Protein AF-A0A2M6YTX1-F1 (afdb_monomer)

Sequence (87 aa):
MFESPVKTRDLILFSFFSLMVAFFIFLFSFFDERTKIVFCNVGQGDGAYIRIKNKIDVIIDAGPDKSILSCLGKYMPFWDREIELAF

Solvent-accessible surface area (backbone atoms only — not comparable to full-atom values): 5182 Å² total; per-residue (Å²): 135,85,78,72,96,68,54,73,67,57,53,50,53,50,51,54,51,53,50,52,52,52,49,50,55,49,51,59,64,71,70,54,64,59,68,45,78,43,79,27,70,24,84,91,51,74,16,33,46,34,36,40,47,87,72,50,30,35,40,41,45,51,49,96,61,71,48,37,53,63,45,45,73,70,71,49,60,90,86,66,88,75,69,80,42,77,86

Structure (mmCIF, N/CA/C/O backbone):
data_AF-A0A2M6YTX1-F1
#
_entry.id   AF-A0A2M6YTX1-F1
#
loop_
_atom_site.group_PDB
_atom_site.id
_atom_site.type_symbol
_atom_site.label_atom_id
_atom_s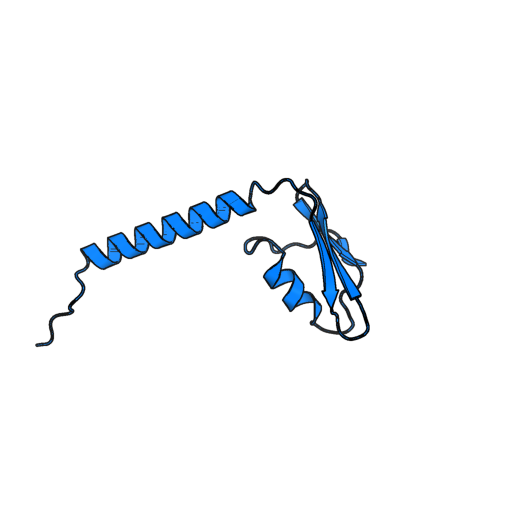ite.label_alt_id
_atom_site.label_comp_id
_atom_site.label_asym_id
_atom_site.label_entity_id
_atom_site.label_seq_id
_atom_site.pdbx_PDB_ins_code
_atom_site.Cartn_x
_atom_site.Cartn_y
_atom_site.Cartn_z
_atom_site.occupancy
_atom_site.B_iso_or_equiv
_atom_site.auth_seq_id
_atom_site.auth_comp_id
_atom_site.auth_asym_id
_atom_site.auth_atom_id
_atom_site.pdbx_PDB_model_num
ATOM 1 N N . MET A 1 1 ? 13.113 -16.788 -42.137 1.00 54.22 1 MET A N 1
ATOM 2 C CA . MET A 1 1 ? 13.822 -16.161 -41.003 1.00 54.22 1 MET A CA 1
ATOM 3 C C . MET A 1 1 ? 12.949 -15.000 -40.558 1.00 54.22 1 MET A C 1
ATOM 5 O O . MET A 1 1 ? 12.723 -14.114 -41.367 1.00 54.22 1 MET A O 1
ATOM 9 N N . PHE A 1 2 ? 12.307 -15.088 -39.393 1.00 70.31 2 PHE A N 1
ATOM 10 C CA . PHE A 1 2 ? 11.382 -14.050 -38.927 1.00 70.31 2 PHE A CA 1
ATOM 11 C C . PHE A 1 2 ? 12.203 -13.016 -38.155 1.00 70.31 2 PHE A C 1
ATOM 13 O O . PHE A 1 2 ? 12.726 -13.333 -37.088 1.00 70.31 2 PHE A O 1
ATOM 20 N N . GLU A 1 3 ? 12.397 -11.825 -38.718 1.00 78.19 3 GLU A N 1
ATOM 21 C CA . GLU A 1 3 ? 13.010 -10.730 -37.968 1.00 78.19 3 GLU A CA 1
ATOM 22 C C . GLU A 1 3 ? 11.988 -10.174 -36.975 1.00 78.19 3 GLU A C 1
ATOM 24 O O . GLU A 1 3 ? 10.830 -9.931 -37.319 1.00 78.19 3 GLU A O 1
ATOM 29 N N . SER A 1 4 ? 12.408 -10.007 -35.720 1.00 81.94 4 SER A N 1
ATOM 30 C CA . SER A 1 4 ? 11.585 -9.350 -34.706 1.00 81.94 4 SER A CA 1
ATOM 31 C C . SER A 1 4 ? 11.254 -7.924 -35.166 1.00 81.94 4 SER A C 1
ATOM 33 O O . SER A 1 4 ? 12.176 -7.181 -35.513 1.00 81.94 4 SER A O 1
ATOM 35 N N . PRO A 1 5 ? 9.982 -7.491 -35.109 1.00 86.00 5 PRO A N 1
ATOM 36 C CA . PRO A 1 5 ? 9.609 -6.114 -35.429 1.00 86.00 5 PRO A CA 1
ATOM 37 C C . PRO A 1 5 ? 10.156 -5.096 -34.411 1.00 86.00 5 PRO A C 1
ATOM 39 O O . PRO A 1 5 ? 10.156 -3.899 -34.685 1.00 86.00 5 PRO A O 1
ATOM 42 N N . VAL A 1 6 ? 10.628 -5.557 -33.244 1.00 89.31 6 VAL A N 1
ATOM 43 C CA . VAL A 1 6 ? 11.168 -4.723 -32.162 1.00 89.31 6 VAL A CA 1
ATOM 44 C C . VAL A 1 6 ? 12.685 -4.875 -32.091 1.00 89.31 6 VAL A C 1
ATOM 46 O O . VAL A 1 6 ? 13.196 -5.996 -31.992 1.00 89.31 6 VAL A O 1
ATOM 49 N N . LYS A 1 7 ? 13.407 -3.747 -32.097 1.00 93.44 7 LYS A N 1
ATOM 50 C CA . LYS A 1 7 ? 14.868 -3.719 -31.936 1.00 93.44 7 LYS A CA 1
ATOM 51 C C . LYS A 1 7 ? 15.243 -3.658 -30.455 1.00 93.44 7 LYS A C 1
ATOM 53 O O . LYS A 1 7 ? 14.517 -3.096 -29.640 1.00 93.44 7 LYS A O 1
ATOM 58 N N . THR A 1 8 ? 16.439 -4.132 -30.106 1.00 92.12 8 THR A N 1
ATOM 59 C CA . THR A 1 8 ? 16.963 -4.084 -28.725 1.00 92.12 8 THR A CA 1
ATOM 60 C C . THR A 1 8 ? 16.945 -2.674 -28.130 1.00 92.12 8 THR A C 1
ATOM 62 O O . THR A 1 8 ? 16.637 -2.503 -26.956 1.00 92.12 8 THR A O 1
ATOM 65 N N . ARG A 1 9 ? 17.213 -1.645 -28.947 1.00 93.25 9 ARG A N 1
ATOM 66 C CA . ARG A 1 9 ? 17.117 -0.239 -28.529 1.00 93.25 9 ARG A CA 1
ATOM 67 C C . ARG A 1 9 ? 15.719 0.116 -28.021 1.00 93.25 9 A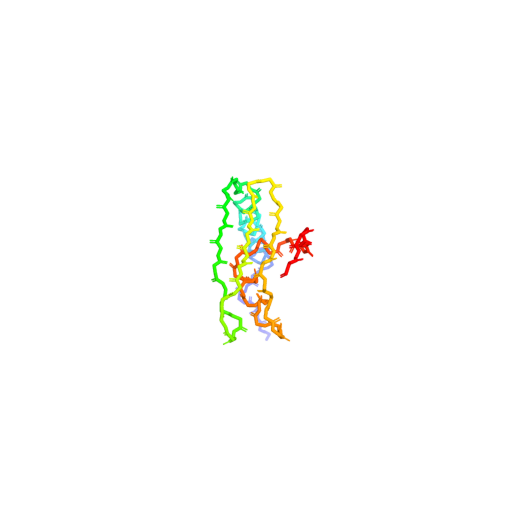RG A C 1
ATOM 69 O O . ARG A 1 9 ? 15.602 0.798 -27.011 1.00 93.25 9 ARG A O 1
ATOM 76 N N . ASP A 1 10 ? 14.679 -0.350 -28.704 1.00 94.75 10 ASP A N 1
ATOM 77 C CA . ASP A 1 10 ? 13.296 -0.023 -28.361 1.00 94.75 10 ASP A CA 1
ATOM 78 C C . ASP A 1 10 ? 12.893 -0.722 -27.050 1.00 94.75 10 ASP A C 1
ATOM 80 O O . ASP A 1 10 ? 12.242 -0.112 -26.204 1.00 94.75 10 ASP A O 1
ATOM 84 N N . LEU A 1 11 ? 13.386 -1.947 -26.813 1.00 95.50 11 LEU A N 1
ATOM 85 C CA . LEU A 1 11 ? 13.236 -2.641 -25.526 1.00 95.50 11 LEU A CA 1
ATOM 86 C C . LEU A 1 11 ? 13.934 -1.902 -24.376 1.00 95.50 11 LEU A C 1
ATOM 88 O O . LEU A 1 11 ? 13.369 -1.782 -23.291 1.00 95.50 11 LEU A O 1
ATOM 92 N N . ILE A 1 12 ? 15.146 -1.385 -24.606 1.00 96.88 12 ILE A N 1
ATOM 93 C CA . ILE A 1 12 ? 15.889 -0.612 -23.599 1.00 96.88 12 ILE A CA 1
ATOM 94 C C . ILE A 1 12 ? 15.134 0.674 -23.251 1.00 96.88 12 ILE A C 1
ATOM 96 O O . ILE A 1 12 ? 14.958 0.978 -22.072 1.00 96.88 12 ILE A O 1
ATOM 100 N N . LEU A 1 13 ? 14.654 1.406 -24.260 1.00 97.25 13 LEU A N 1
ATOM 101 C CA . LEU A 1 13 ? 13.884 2.633 -24.053 1.00 97.25 13 LEU A CA 1
ATOM 102 C C . LEU A 1 13 ? 12.583 2.361 -23.293 1.00 97.25 13 LEU A C 1
ATOM 104 O O . LEU A 1 13 ? 12.263 3.089 -22.355 1.00 97.25 13 LEU A O 1
ATOM 108 N N . PHE A 1 14 ? 11.866 1.293 -23.648 1.00 97.06 14 PHE A N 1
ATOM 109 C CA . PHE A 1 14 ? 10.649 0.891 -22.947 1.00 97.06 14 PHE A CA 1
ATOM 110 C C . PHE A 1 14 ? 10.925 0.517 -21.485 1.00 97.06 14 PHE A C 1
ATOM 112 O O . PHE A 1 14 ? 10.214 0.967 -20.588 1.00 97.06 14 PHE A O 1
ATOM 119 N N . SER A 1 15 ? 11.986 -0.252 -21.231 1.00 97.50 15 SER A N 1
ATOM 120 C CA . SER A 1 15 ? 12.399 -0.626 -19.875 1.00 97.50 15 SER A CA 1
ATOM 121 C C . SER A 1 15 ? 12.759 0.600 -19.032 1.00 97.50 15 SER A C 1
ATOM 123 O O . SER A 1 15 ? 12.257 0.759 -17.918 1.00 97.50 15 SER A O 1
ATOM 125 N N . PHE A 1 16 ? 13.552 1.524 -19.585 1.00 98.19 16 PHE A N 1
ATOM 126 C CA . PHE A 1 16 ? 13.904 2.771 -18.909 1.00 98.19 16 PHE A CA 1
ATOM 127 C C . PHE A 1 16 ? 12.666 3.617 -18.592 1.00 98.19 16 PHE A C 1
ATOM 129 O O . PHE A 1 16 ? 12.508 4.087 -17.466 1.00 98.19 16 PHE A O 1
ATOM 136 N N . PHE A 1 17 ? 11.754 3.767 -19.555 1.00 98.19 17 PHE A N 1
ATOM 137 C CA . PHE A 1 17 ? 10.504 4.491 -19.344 1.00 98.19 17 PHE A CA 1
ATOM 138 C C . PHE A 1 17 ? 9.643 3.836 -18.254 1.00 98.19 17 PHE A C 1
ATOM 140 O O . PHE A 1 17 ? 9.159 4.526 -17.359 1.00 98.19 17 PHE A O 1
ATOM 147 N N . SER A 1 18 ? 9.511 2.506 -18.269 1.00 98.12 18 SER A N 1
ATOM 148 C CA . SER A 1 18 ? 8.787 1.756 -17.237 1.00 98.12 18 SER A CA 1
ATOM 149 C C . SER A 1 18 ? 9.391 1.962 -15.845 1.00 98.12 18 SER A C 1
ATOM 151 O O . SER A 1 18 ? 8.651 2.157 -14.880 1.00 98.12 18 SER A O 1
ATOM 153 N N . LEU A 1 19 ? 10.722 1.945 -15.727 1.00 98.25 19 LEU A N 1
ATOM 154 C CA . LEU A 1 19 ? 11.419 2.218 -14.468 1.00 98.25 19 LEU A CA 1
ATOM 155 C C . LEU A 1 19 ? 11.190 3.655 -13.997 1.00 98.25 19 LEU A C 1
ATOM 157 O O . LEU A 1 19 ? 10.954 3.877 -12.813 1.00 98.25 19 LEU A O 1
ATOM 161 N N . MET A 1 20 ? 11.203 4.621 -14.916 1.00 98.38 20 MET A N 1
ATOM 162 C CA . MET A 1 20 ? 10.941 6.022 -14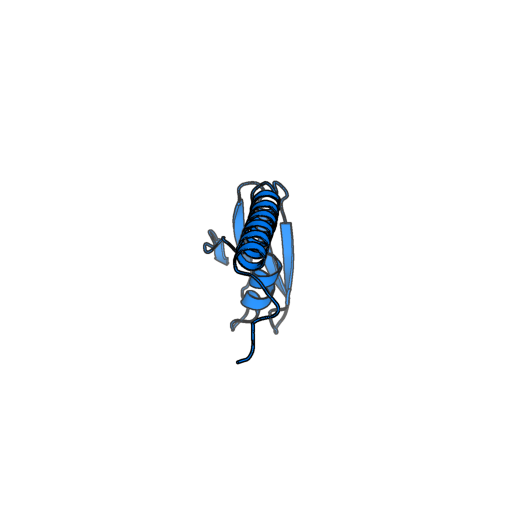.597 1.00 98.38 20 MET A CA 1
ATOM 163 C C . MET A 1 20 ? 9.512 6.216 -14.069 1.00 98.38 20 MET A C 1
ATOM 165 O O . MET A 1 20 ? 9.319 6.880 -13.054 1.00 98.38 20 MET A O 1
ATOM 169 N N . VAL A 1 21 ? 8.514 5.590 -14.702 1.00 98.00 21 VAL A N 1
ATOM 170 C CA . VAL A 1 21 ? 7.120 5.616 -14.228 1.00 98.00 21 VAL A CA 1
ATOM 171 C C . VAL A 1 21 ? 7.004 4.987 -12.839 1.00 98.00 21 VAL A C 1
ATOM 173 O O . VAL A 1 21 ? 6.434 5.605 -11.941 1.00 98.00 21 VAL A O 1
ATOM 176 N N . ALA A 1 22 ? 7.583 3.801 -12.630 1.00 96.69 22 ALA A N 1
ATOM 177 C CA . ALA A 1 22 ? 7.575 3.138 -11.326 1.00 96.69 22 ALA A CA 1
ATOM 178 C C . ALA A 1 22 ? 8.246 3.996 -10.239 1.00 96.69 22 ALA A C 1
ATOM 180 O O . ALA A 1 22 ? 7.731 4.100 -9.126 1.00 96.69 22 ALA A O 1
ATOM 181 N N . PHE A 1 23 ? 9.350 4.666 -10.579 1.00 97.38 23 PHE A N 1
ATOM 182 C CA . PHE A 1 23 ? 10.044 5.588 -9.687 1.00 97.38 23 PHE A CA 1
ATOM 183 C C . PHE A 1 23 ? 9.170 6.785 -9.298 1.00 97.38 23 PHE A C 1
ATOM 185 O O . PHE A 1 23 ? 9.079 7.112 -8.118 1.00 97.38 23 PHE A O 1
ATOM 192 N N . PHE A 1 24 ? 8.464 7.404 -10.249 1.00 97.06 24 PHE A N 1
ATOM 193 C CA . PHE A 1 24 ? 7.541 8.494 -9.925 1.00 97.06 24 PHE A CA 1
ATOM 194 C C . PHE A 1 24 ? 6.375 8.024 -9.049 1.00 97.06 24 PHE A C 1
ATOM 196 O O . PHE A 1 24 ? 6.058 8.701 -8.075 1.00 97.06 24 PHE A O 1
ATOM 203 N N . ILE A 1 25 ? 5.778 6.858 -9.327 1.00 95.31 25 ILE A N 1
ATOM 204 C CA . ILE A 1 25 ? 4.723 6.280 -8.473 1.00 95.31 25 ILE A CA 1
ATOM 205 C C . ILE A 1 25 ? 5.245 6.070 -7.042 1.00 95.31 25 ILE A C 1
ATOM 207 O O . ILE A 1 25 ? 4.559 6.419 -6.079 1.00 95.31 25 ILE A O 1
ATOM 211 N N . PHE A 1 26 ? 6.470 5.555 -6.899 1.00 95.44 26 PHE A N 1
ATOM 212 C CA . PHE A 1 26 ? 7.131 5.415 -5.604 1.00 95.44 26 PHE A CA 1
ATOM 213 C C . PHE A 1 26 ? 7.312 6.765 -4.898 1.00 95.44 26 PHE A C 1
ATOM 215 O O . PHE A 1 26 ? 6.910 6.907 -3.747 1.00 95.44 26 PHE A O 1
ATOM 222 N N . LEU A 1 27 ? 7.844 7.787 -5.577 1.00 95.81 27 LEU A N 1
ATOM 223 C CA . LEU A 1 27 ? 8.014 9.114 -4.975 1.00 95.81 27 LEU A CA 1
ATOM 224 C C . LEU A 1 27 ? 6.678 9.704 -4.507 1.00 95.81 27 LEU A C 1
ATOM 226 O O . LEU A 1 27 ? 6.587 10.187 -3.379 1.00 95.81 27 LEU A O 1
ATOM 230 N N . PHE A 1 28 ? 5.635 9.626 -5.337 1.00 93.00 28 PHE A N 1
ATOM 231 C CA . PHE A 1 28 ? 4.322 10.175 -4.998 1.00 93.00 28 PHE A CA 1
ATOM 232 C C . PHE A 1 28 ? 3.724 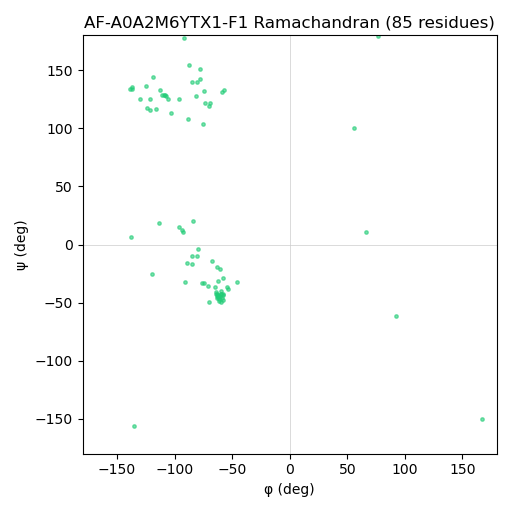9.547 -3.741 1.00 93.00 28 PHE A C 1
ATOM 234 O O . PHE A 1 28 ? 3.183 10.273 -2.913 1.00 93.00 28 PHE A O 1
ATOM 241 N N . SER A 1 29 ? 3.825 8.227 -3.569 1.00 90.94 29 SER A N 1
ATOM 242 C CA . SER A 1 29 ? 3.294 7.591 -2.361 1.00 90.94 29 SER A CA 1
ATOM 243 C C . SER A 1 29 ? 4.278 7.628 -1.176 1.00 90.94 29 SER A C 1
ATOM 245 O O . SER A 1 29 ? 3.831 7.449 -0.046 1.00 90.94 29 SER A O 1
ATOM 247 N N . PHE A 1 30 ? 5.580 7.888 -1.374 1.00 92.69 30 PHE A N 1
ATOM 248 C CA . PHE A 1 30 ? 6.553 8.039 -0.277 1.00 92.69 30 PHE A CA 1
ATOM 249 C C . PHE A 1 30 ? 6.432 9.392 0.427 1.00 92.69 30 PHE A C 1
ATOM 251 O O . PHE A 1 30 ? 6.653 9.472 1.637 1.00 92.69 30 PHE A O 1
ATOM 258 N N . PHE A 1 31 ? 6.078 10.432 -0.326 1.00 93.62 31 PHE A N 1
ATOM 259 C CA . PHE A 1 31 ? 5.875 11.793 0.171 1.00 93.62 31 PHE A CA 1
ATOM 260 C C . PHE A 1 31 ? 4.399 12.118 0.481 1.00 93.62 31 PHE A C 1
ATOM 262 O O . PHE A 1 31 ? 4.053 13.289 0.626 1.00 93.62 31 PHE A O 1
ATOM 269 N N . ASP A 1 32 ? 3.512 11.117 0.579 1.00 90.50 32 ASP A N 1
ATOM 270 C CA . ASP A 1 32 ? 2.142 11.346 1.061 1.00 90.50 32 ASP A CA 1
ATOM 271 C C . ASP A 1 32 ? 2.148 11.528 2.590 1.00 90.50 32 ASP A C 1
ATOM 273 O O . ASP A 1 32 ? 2.273 10.569 3.347 1.00 90.50 32 ASP A O 1
ATOM 277 N N . GLU A 1 33 ? 2.021 12.778 3.035 1.00 92.19 33 GLU A N 1
ATOM 278 C CA . GLU A 1 33 ? 2.042 13.190 4.450 1.00 92.19 33 GLU A CA 1
ATOM 279 C C . GLU A 1 33 ? 0.636 13.261 5.076 1.00 92.19 33 GLU A C 1
ATOM 281 O O . GLU A 1 33 ? 0.434 13.821 6.159 1.00 92.19 33 GLU A O 1
ATOM 286 N N . ARG A 1 34 ? -0.391 12.758 4.384 1.00 94.62 34 ARG A N 1
ATOM 287 C CA . ARG A 1 34 ? -1.766 12.798 4.890 1.00 94.62 34 ARG A CA 1
ATOM 288 C C . ARG A 1 34 ? -2.035 11.615 5.804 1.00 94.62 34 ARG A C 1
ATOM 290 O O . ARG A 1 34 ? -1.698 10.479 5.487 1.00 94.62 34 ARG A O 1
ATOM 297 N N . THR A 1 35 ? -2.764 11.872 6.888 1.00 97.00 35 THR A N 1
ATOM 298 C CA . THR A 1 35 ? -3.432 10.785 7.603 1.00 97.00 35 THR A CA 1
ATOM 299 C C . THR A 1 35 ? -4.560 10.245 6.725 1.00 97.00 35 THR A C 1
ATOM 301 O O . THR A 1 35 ? -5.465 10.989 6.344 1.00 97.00 35 THR A O 1
ATOM 304 N N . LYS A 1 36 ? -4.511 8.953 6.408 1.00 96.81 36 LYS A N 1
ATOM 305 C CA . LYS A 1 36 ? -5.529 8.234 5.644 1.00 96.81 36 LYS A CA 1
ATOM 306 C C . LYS A 1 36 ? -6.280 7.306 6.592 1.00 96.81 36 LYS A C 1
ATOM 308 O O . LYS A 1 36 ? -5.659 6.520 7.292 1.00 96.81 36 LYS A O 1
ATOM 313 N N . ILE A 1 37 ? -7.606 7.386 6.583 1.00 97.94 37 ILE A N 1
ATOM 314 C CA . ILE A 1 37 ? -8.491 6.468 7.305 1.00 97.94 37 ILE A CA 1
ATOM 315 C C . ILE A 1 37 ? -9.399 5.829 6.267 1.00 97.94 37 ILE A C 1
ATOM 317 O O . ILE A 1 37 ? -10.045 6.537 5.491 1.00 97.94 37 ILE A O 1
ATOM 321 N N . VAL A 1 38 ? -9.424 4.503 6.231 1.00 97.94 38 VAL A N 1
ATOM 322 C CA . VAL A 1 38 ? -10.257 3.734 5.312 1.00 97.94 38 VAL A CA 1
ATOM 323 C C . VAL A 1 38 ? -11.012 2.682 6.096 1.00 97.94 38 VAL A C 1
ATOM 325 O O . VAL A 1 38 ? -10.399 1.865 6.773 1.00 97.94 38 VAL A O 1
ATOM 328 N N . PHE A 1 39 ? -12.334 2.682 5.961 1.00 98.00 39 PHE A N 1
ATOM 329 C CA . PHE A 1 39 ? -13.172 1.595 6.448 1.00 98.00 39 PHE A CA 1
ATOM 330 C C . PHE A 1 39 ? -13.165 0.459 5.428 1.00 98.00 39 PHE A C 1
ATOM 332 O O . PHE A 1 39 ? -13.377 0.671 4.230 1.00 98.00 39 PHE A O 1
ATOM 339 N N . CYS A 1 40 ? -12.856 -0.735 5.909 1.00 97.44 40 CYS A N 1
ATOM 340 C CA . CYS A 1 40 ? -1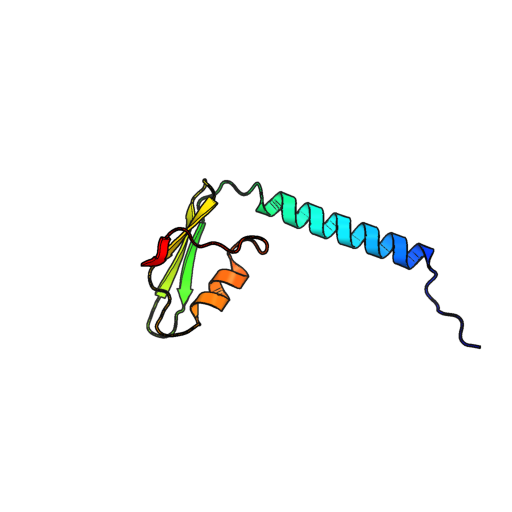2.650 -1.930 5.118 1.00 97.44 40 CYS A CA 1
ATOM 341 C C . CYS A 1 40 ? -13.798 -2.900 5.380 1.00 97.44 40 CYS A C 1
ATOM 343 O O . CYS A 1 40 ? -14.056 -3.240 6.527 1.00 97.44 40 CYS A O 1
ATOM 345 N N . ASN A 1 41 ? -14.442 -3.409 4.333 1.00 96.31 41 ASN A N 1
ATOM 346 C CA . ASN A 1 41 ? -15.388 -4.508 4.502 1.00 96.31 41 ASN A CA 1
ATOM 347 C C . ASN A 1 41 ? -14.616 -5.788 4.857 1.00 96.31 41 ASN A C 1
ATOM 349 O O . ASN A 1 41 ? -13.795 -6.252 4.061 1.00 96.31 41 ASN A O 1
ATOM 353 N N . VAL A 1 42 ? -14.900 -6.342 6.036 1.00 96.50 42 VAL A N 1
ATOM 354 C CA . VAL A 1 42 ? -14.269 -7.565 6.559 1.00 96.50 42 VAL A CA 1
ATOM 355 C C . VAL A 1 42 ? -15.256 -8.738 6.685 1.00 96.50 42 VAL A C 1
ATOM 357 O O . VAL A 1 42 ? -15.037 -9.701 7.416 1.00 96.50 42 VAL A O 1
ATOM 360 N N . GLY A 1 43 ? -16.391 -8.662 5.984 1.00 93.38 43 GLY A N 1
ATOM 361 C CA . GLY A 1 43 ? -17.417 -9.705 5.918 1.00 93.38 43 GLY A CA 1
ATOM 362 C C . GLY A 1 43 ? -18.517 -9.548 6.966 1.00 93.38 43 GLY A C 1
ATOM 363 O O . GLY A 1 43 ? -19.679 -9.364 6.612 1.00 93.38 43 GLY A O 1
ATOM 364 N N . GLN A 1 44 ? -18.164 -9.599 8.253 1.00 93.56 44 GLN A N 1
ATOM 365 C CA . GLN A 1 44 ? -19.122 -9.474 9.369 1.00 93.56 44 GLN A CA 1
ATOM 366 C C . GLN A 1 44 ? -19.516 -8.028 9.711 1.00 93.56 44 GLN A C 1
ATOM 368 O O . GLN A 1 44 ? -20.419 -7.803 10.514 1.00 93.56 44 GLN A O 1
ATOM 373 N N . GLY A 1 45 ? -18.815 -7.060 9.126 1.00 94.38 45 GLY A N 1
ATOM 374 C CA . GLY A 1 45 ? -18.918 -5.641 9.427 1.00 94.38 45 GLY A CA 1
ATOM 375 C C . GLY A 1 45 ? -17.755 -4.879 8.801 1.00 94.38 45 GLY A C 1
ATOM 376 O O . GLY A 1 45 ? -17.210 -5.302 7.774 1.00 94.38 45 GLY A O 1
ATOM 377 N N . ASP A 1 46 ? -17.372 -3.783 9.451 1.00 95.88 46 ASP A N 1
ATOM 378 C CA . ASP A 1 46 ? -16.291 -2.910 9.009 1.00 95.88 46 ASP A CA 1
ATOM 379 C C . ASP A 1 46 ? -15.075 -3.026 9.931 1.00 95.88 46 ASP A C 1
ATOM 381 O O . ASP A 1 46 ? -15.181 -2.854 11.144 1.00 95.88 46 ASP A O 1
ATOM 385 N N . GLY A 1 47 ? -13.916 -3.253 9.325 1.00 97.12 47 GLY A N 1
ATOM 386 C CA . GLY A 1 47 ? -12.617 -2.948 9.905 1.00 97.12 47 GLY A CA 1
ATOM 387 C C . GLY A 1 47 ? -12.157 -1.548 9.508 1.00 97.12 47 GLY A C 1
ATOM 388 O O . GLY A 1 47 ? -12.799 -0.859 8.709 1.00 97.12 47 GLY A O 1
ATOM 389 N N . ALA A 1 48 ? -11.001 -1.123 10.002 1.00 98.19 48 ALA A N 1
ATOM 390 C CA . ALA A 1 48 ? -10.365 0.113 9.574 1.00 98.19 48 ALA A CA 1
ATOM 391 C C . ALA A 1 48 ? -8.863 -0.063 9.363 1.00 98.19 48 ALA A C 1
ATOM 393 O O . ALA A 1 48 ? -8.165 -0.625 10.202 1.00 98.19 48 ALA A O 1
ATOM 394 N N . TYR A 1 49 ? -8.366 0.491 8.260 1.00 98.38 49 TYR A N 1
ATOM 395 C CA . TYR A 1 49 ? -6.948 0.738 8.033 1.00 98.38 49 TYR A CA 1
ATOM 396 C C . TYR A 1 49 ? -6.676 2.235 8.182 1.00 98.38 49 TYR A C 1
ATOM 398 O O . TYR A 1 49 ? -7.316 3.069 7.530 1.00 98.38 49 TYR A O 1
ATOM 406 N N . ILE A 1 50 ? -5.727 2.578 9.048 1.00 98.31 50 ILE A N 1
ATOM 407 C CA . ILE A 1 50 ? -5.339 3.953 9.344 1.00 98.31 50 ILE A CA 1
ATOM 408 C C . ILE A 1 50 ? -3.844 4.092 9.090 1.00 98.31 50 ILE A C 1
ATOM 410 O O . ILE A 1 50 ? -3.047 3.492 9.798 1.00 98.31 50 ILE A O 1
ATOM 414 N N . ARG A 1 51 ? -3.461 4.941 8.137 1.00 97.81 51 ARG A N 1
ATOM 415 C CA . ARG A 1 51 ? -2.076 5.395 7.983 1.00 97.81 51 ARG A CA 1
ATOM 416 C C . ARG A 1 51 ? -1.959 6.797 8.535 1.00 97.81 51 ARG A C 1
ATOM 418 O O . ARG A 1 51 ? -2.543 7.726 7.982 1.00 97.81 51 ARG A O 1
ATOM 425 N N . ILE A 1 52 ? -1.227 6.970 9.621 1.00 96.69 52 ILE A N 1
ATOM 426 C CA . ILE A 1 52 ? -0.979 8.277 10.228 1.00 96.69 52 ILE A CA 1
ATOM 427 C C . ILE A 1 52 ? 0.103 8.999 9.412 1.00 96.69 52 ILE A C 1
ATOM 429 O O . ILE A 1 52 ? 0.976 8.362 8.829 1.00 96.69 52 ILE A O 1
ATOM 433 N N . LYS A 1 53 ? 0.081 10.340 9.384 1.00 93.94 53 LYS A N 1
ATOM 434 C CA . LYS A 1 53 ? 1.090 11.170 8.691 1.00 93.94 53 LYS A CA 1
ATOM 435 C C . LYS A 1 53 ? 2.551 10.754 8.934 1.00 93.94 53 LYS A C 1
ATOM 437 O O . LYS A 1 53 ? 3.382 10.885 8.053 1.00 93.94 53 LYS A O 1
ATOM 442 N N . ASN A 1 54 ? 2.872 10.217 10.113 1.00 93.06 54 ASN A N 1
ATOM 443 C CA . ASN A 1 54 ? 4.210 9.728 10.455 1.00 93.06 54 ASN A CA 1
ATOM 444 C C . ASN A 1 54 ? 4.478 8.289 9.976 1.00 93.06 54 ASN A C 1
ATOM 446 O O . ASN A 1 54 ? 5.379 7.644 10.501 1.00 93.06 54 ASN A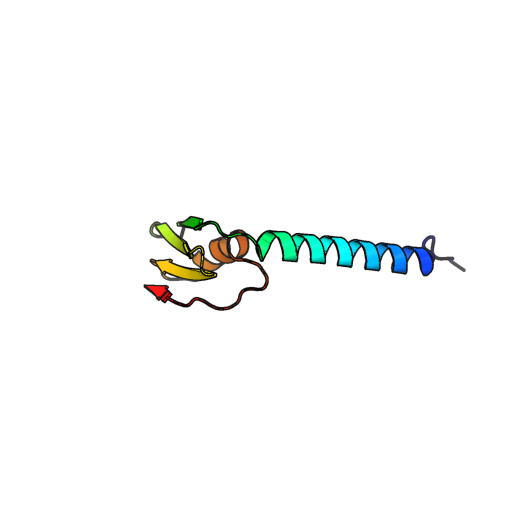 O 1
ATOM 450 N N . LYS A 1 55 ? 3.711 7.812 8.98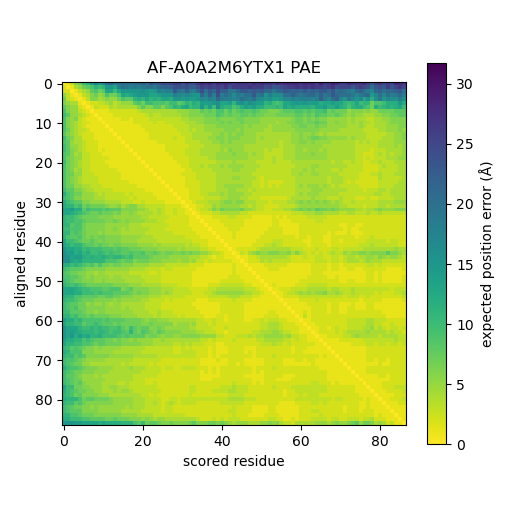9 1.00 94.25 5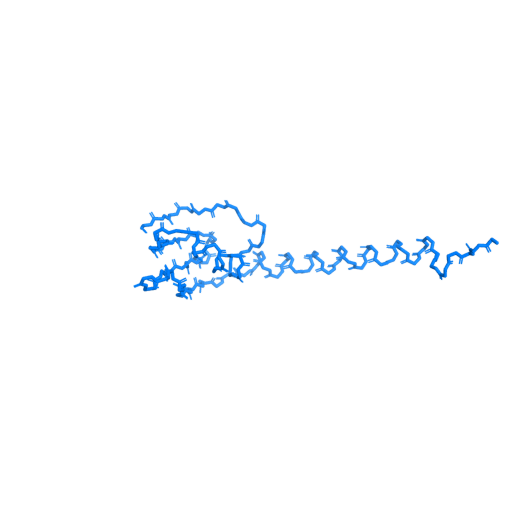5 LYS A N 1
ATOM 451 C CA . LYS A 1 55 ? 3.824 6.504 8.334 1.00 94.25 55 LYS A CA 1
ATOM 452 C C . LYS A 1 55 ? 3.508 5.298 9.220 1.00 94.25 55 LYS A C 1
ATOM 454 O O . LYS A 1 55 ? 3.711 4.197 8.746 1.00 94.25 55 LYS A O 1
ATOM 459 N N . ILE A 1 56 ? 2.947 5.517 10.412 1.00 96.69 56 ILE A N 1
ATOM 460 C CA . ILE A 1 56 ? 2.429 4.447 11.270 1.00 96.69 56 ILE A CA 1
ATOM 461 C C . ILE A 1 56 ? 1.121 3.918 10.678 1.00 96.69 56 ILE A C 1
ATOM 463 O O . ILE A 1 56 ? 0.157 4.676 10.524 1.00 96.69 56 ILE A O 1
ATOM 467 N N . ASP A 1 57 ? 1.094 2.628 10.394 1.00 98.19 57 ASP A N 1
ATOM 468 C CA . ASP A 1 57 ? -0.035 1.837 9.945 1.00 98.19 57 ASP A CA 1
ATOM 469 C C . ASP A 1 57 ? -0.716 1.123 11.123 1.00 98.19 57 ASP A C 1
ATOM 471 O O . ASP A 1 57 ? -0.118 0.386 11.908 1.00 98.19 57 ASP A O 1
ATOM 475 N N . VAL A 1 58 ? -2.022 1.347 11.243 1.00 98.38 58 VAL A N 1
ATOM 476 C CA . VAL A 1 58 ? -2.873 0.781 12.288 1.00 98.38 58 VAL A CA 1
ATOM 477 C C . VAL A 1 58 ? -4.038 0.039 11.650 1.00 98.38 58 VAL A C 1
ATOM 479 O O . VAL A 1 58 ? -4.680 0.551 10.729 1.00 98.38 58 VAL A O 1
ATOM 482 N N . ILE A 1 59 ? -4.342 -1.145 12.172 1.00 98.12 59 ILE A N 1
ATOM 483 C CA . ILE A 1 59 ? -5.541 -1.915 11.839 1.00 98.12 59 ILE A CA 1
ATOM 484 C C . ILE A 1 59 ? -6.461 -1.968 13.059 1.00 98.12 59 ILE A C 1
ATOM 486 O O . ILE A 1 59 ? -6.010 -2.263 14.164 1.00 98.12 59 ILE A O 1
ATOM 490 N N . ILE A 1 60 ? -7.747 -1.705 12.846 1.00 97.75 60 ILE A N 1
ATOM 491 C CA . ILE A 1 60 ? -8.819 -1.930 13.821 1.00 97.75 60 ILE A CA 1
ATOM 492 C C . ILE A 1 60 ? -9.750 -2.982 13.23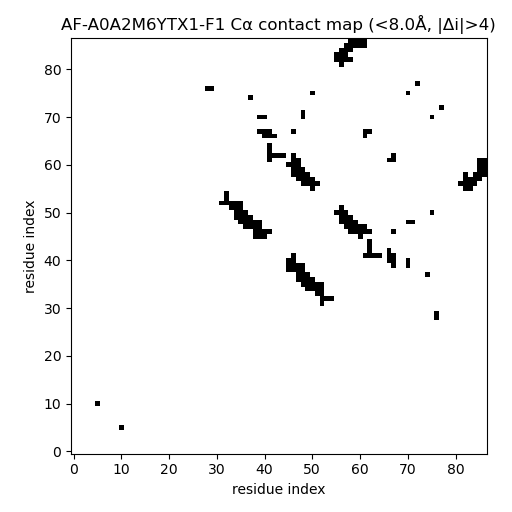3 1.00 97.75 60 ILE A C 1
ATOM 494 O O . ILE A 1 60 ? -10.349 -2.702 12.199 1.00 97.75 60 ILE A O 1
ATOM 498 N N . ASP A 1 61 ? -9.875 -4.144 13.873 1.00 95.75 61 ASP A N 1
ATOM 499 C CA . ASP A 1 61 ? -10.667 -5.287 13.399 1.00 95.75 61 ASP A CA 1
ATOM 500 C C . ASP A 1 61 ? -10.267 -5.747 11.981 1.00 95.75 61 ASP A C 1
ATOM 502 O O . ASP A 1 61 ? -10.648 -5.190 10.950 1.00 95.75 61 ASP A O 1
ATOM 506 N N . ALA A 1 62 ? -9.470 -6.812 11.915 1.00 94.75 62 ALA A N 1
ATOM 507 C CA . ALA A 1 62 ? -9.052 -7.424 10.654 1.00 94.75 62 ALA A CA 1
ATOM 508 C C . ALA A 1 62 ? -10.118 -8.349 10.033 1.00 94.75 62 ALA A C 1
ATOM 510 O O . ALA A 1 62 ? -9.907 -8.884 8.941 1.00 94.75 62 ALA A O 1
ATOM 511 N N . GLY A 1 63 ? -11.241 -8.567 10.717 1.00 93.94 63 GLY A N 1
ATOM 512 C CA . GLY A 1 63 ? -12.154 -9.654 10.413 1.00 93.94 63 GLY A CA 1
ATOM 513 C C . GLY A 1 63 ? -11.659 -11.017 10.903 1.00 93.94 63 GLY A C 1
ATOM 514 O O . GLY A 1 63 ? -10.572 -11.151 11.468 1.00 93.94 63 GLY A O 1
ATOM 515 N N . PRO A 1 64 ? -12.458 -12.071 10.678 1.00 93.88 64 PRO A N 1
ATOM 516 C CA . PRO A 1 64 ? -12.152 -13.428 11.119 1.00 93.88 64 PRO A CA 1
ATOM 517 C C . PRO A 1 64 ? -11.252 -14.171 10.116 1.00 93.88 64 PRO A C 1
ATOM 519 O O . PRO A 1 64 ? -10.789 -15.279 10.387 1.00 93.88 64 PRO A O 1
ATOM 522 N N . ASP A 1 65 ? -11.044 -13.593 8.932 1.00 93.62 65 ASP A N 1
ATOM 523 C CA . ASP A 1 65 ? -10.342 -14.186 7.804 1.00 93.62 65 ASP A CA 1
ATOM 524 C C . ASP A 1 65 ? -9.364 -13.183 7.158 1.00 93.62 65 ASP A C 1
ATOM 526 O O . ASP A 1 65 ? -8.851 -12.270 7.796 1.00 93.62 65 ASP A O 1
ATOM 530 N N . LYS A 1 66 ? -9.035 -13.383 5.878 1.00 95.00 66 LYS A N 1
ATOM 531 C CA . LYS A 1 66 ? -8.082 -12.546 5.134 1.00 95.00 66 LYS A CA 1
ATOM 532 C C . LYS A 1 66 ? -8.750 -11.409 4.357 1.00 95.00 66 LYS A C 1
ATOM 534 O O . LYS A 1 66 ? -8.100 -10.804 3.503 1.00 95.00 66 LYS A O 1
ATOM 539 N N . SER A 1 67 ? -10.025 -11.126 4.610 1.00 95.38 67 SER A N 1
ATOM 540 C CA . SER A 1 67 ? -10.798 -10.091 3.912 1.00 95.38 67 SER A CA 1
ATOM 541 C C . SER A 1 67 ? -10.117 -8.715 3.946 1.00 95.38 67 SER A C 1
ATOM 543 O O . SER A 1 67 ? -10.050 -8.047 2.906 1.00 95.38 67 SER A O 1
ATOM 545 N N . ILE A 1 68 ? -9.481 -8.347 5.069 1.00 96.50 68 ILE A N 1
ATOM 546 C CA . ILE A 1 68 ? -8.727 -7.090 5.223 1.00 96.50 68 ILE A CA 1
ATOM 547 C C . ILE A 1 68 ? -7.594 -6.920 4.198 1.00 96.50 68 ILE A C 1
ATOM 549 O O . ILE A 1 68 ? -7.290 -5.795 3.798 1.00 96.50 68 ILE A O 1
ATOM 553 N N . LEU A 1 69 ? -6.994 -8.011 3.702 1.00 95.88 69 LEU A N 1
ATOM 554 C CA . LEU A 1 69 ? -5.861 -7.942 2.768 1.00 95.88 69 LEU A CA 1
ATOM 555 C C . LEU A 1 69 ? -6.235 -7.256 1.450 1.00 95.88 69 LEU A C 1
ATOM 557 O O . LEU A 1 69 ? -5.398 -6.593 0.840 1.00 95.88 69 LEU A O 1
ATOM 561 N N . SER A 1 70 ? -7.493 -7.383 1.021 1.00 95.44 70 SER A N 1
ATOM 562 C CA . SER A 1 70 ? -7.999 -6.688 -0.168 1.00 95.44 70 SER A CA 1
ATOM 563 C C . SER A 1 70 ? -8.004 -5.165 0.014 1.00 95.44 70 SER A C 1
ATOM 565 O O . SER A 1 70 ? -7.679 -4.421 -0.913 1.00 95.44 70 SER A O 1
ATOM 567 N N . CYS A 1 71 ? -8.312 -4.704 1.229 1.00 97.00 71 CYS A N 1
ATOM 568 C CA . CYS A 1 71 ? -8.278 -3.299 1.607 1.00 97.00 71 CYS A CA 1
ATOM 569 C C . CYS A 1 71 ? -6.830 -2.800 1.681 1.00 97.00 71 CYS A C 1
ATOM 571 O O . CYS A 1 71 ? -6.489 -1.806 1.039 1.00 97.00 71 CYS A O 1
ATOM 573 N N . LEU A 1 72 ? -5.954 -3.530 2.380 1.00 97.38 72 LEU A N 1
ATOM 574 C CA . LEU A 1 72 ? -4.535 -3.178 2.488 1.00 97.38 72 LEU A CA 1
ATOM 575 C C . LEU A 1 72 ? -3.878 -3.091 1.107 1.00 97.38 72 LEU A C 1
ATOM 577 O O . LEU A 1 72 ? -3.287 -2.067 0.785 1.00 97.38 72 LEU A O 1
ATOM 581 N N . GLY A 1 73 ? -4.087 -4.081 0.234 1.00 96.50 73 GLY A N 1
ATOM 582 C CA . GLY A 1 73 ? -3.538 -4.068 -1.127 1.00 96.50 73 GLY A CA 1
ATOM 583 C C . GLY A 1 73 ? -4.013 -2.894 -1.993 1.00 96.50 73 GLY A C 1
ATOM 584 O O . GLY A 1 73 ? -3.353 -2.545 -2.969 1.00 96.50 73 GLY A O 1
ATOM 585 N N . LYS A 1 74 ? -5.140 -2.264 -1.641 1.00 96.12 74 LYS A N 1
ATOM 586 C CA . LYS A 1 74 ? -5.671 -1.088 -2.339 1.00 96.12 74 LYS A CA 1
ATOM 587 C C . LYS A 1 74 ? -5.174 0.235 -1.754 1.00 96.12 74 LYS A C 1
ATOM 589 O O . LYS A 1 74 ? -5.070 1.216 -2.492 1.00 96.12 74 LYS A O 1
ATOM 594 N N . TYR A 1 75 ? -4.930 0.298 -0.445 1.00 96.19 75 TYR A N 1
ATOM 595 C CA . TYR A 1 75 ? -4.755 1.571 0.259 1.00 96.19 75 TYR A CA 1
ATOM 596 C C . TYR A 1 75 ? -3.402 1.762 0.941 1.00 96.19 75 TYR A C 1
ATOM 598 O O . TYR A 1 75 ? -3.015 2.927 1.105 1.00 96.19 75 TYR A O 1
ATOM 606 N N . MET A 1 76 ? -2.716 0.677 1.303 1.00 96.19 76 MET A N 1
ATOM 607 C CA . MET A 1 76 ? -1.364 0.678 1.859 1.00 96.19 76 MET A CA 1
ATOM 608 C C . MET A 1 76 ? -0.342 0.886 0.730 1.00 96.19 76 MET A C 1
ATOM 610 O O . MET A 1 76 ? -0.551 0.385 -0.381 1.00 96.19 76 MET A O 1
ATOM 614 N N . PRO A 1 77 ? 0.751 1.636 0.954 1.00 95.31 77 PRO A N 1
ATOM 615 C CA . PRO A 1 77 ? 1.814 1.749 -0.036 1.00 95.31 77 PRO A CA 1
ATOM 616 C C . PRO A 1 77 ? 2.367 0.369 -0.401 1.00 95.31 77 PRO A C 1
ATOM 618 O O . PRO A 1 77 ? 2.681 -0.431 0.471 1.00 95.31 77 PRO A O 1
ATOM 621 N N . PHE A 1 78 ? 2.525 0.087 -1.694 1.00 93.19 78 PHE A N 1
ATOM 622 C CA . PHE A 1 78 ? 2.867 -1.260 -2.178 1.00 93.19 78 PHE A CA 1
ATOM 623 C C . PHE A 1 78 ? 4.238 -1.782 -1.713 1.00 93.19 78 PHE A C 1
ATOM 625 O O . PHE A 1 78 ? 4.521 -2.976 -1.818 1.00 93.19 78 PHE A O 1
ATOM 632 N N . TRP A 1 79 ? 5.127 -0.885 -1.284 1.00 93.31 79 TRP A N 1
ATOM 633 C CA . TRP A 1 79 ? 6.444 -1.226 -0.743 1.00 93.31 79 TRP A CA 1
ATOM 634 C C . TRP A 1 79 ? 6.422 -1.462 0.763 1.00 93.31 79 TRP A C 1
ATOM 636 O O . TRP A 1 79 ? 7.393 -2.001 1.292 1.00 93.31 79 TRP A O 1
ATOM 646 N N . ASP A 1 80 ? 5.362 -1.027 1.436 1.00 95.19 80 ASP A N 1
ATOM 647 C CA . ASP A 1 80 ? 5.223 -1.162 2.870 1.00 95.19 80 ASP A CA 1
ATOM 648 C C . ASP A 1 80 ? 4.757 -2.579 3.211 1.00 95.19 80 ASP A C 1
ATOM 650 O O . ASP A 1 80 ? 3.968 -3.192 2.487 1.00 95.19 80 ASP A O 1
ATOM 654 N N . ARG A 1 81 ? 5.323 -3.143 4.274 1.00 95.50 81 ARG A N 1
ATOM 655 C CA . ARG A 1 81 ? 5.120 -4.546 4.667 1.00 95.50 81 ARG A CA 1
ATOM 656 C C . ARG A 1 81 ? 4.926 -4.715 6.167 1.00 95.50 81 ARG A C 1
ATOM 658 O O . ARG A 1 81 ? 4.882 -5.854 6.630 1.00 95.50 81 ARG A O 1
ATOM 665 N N . GLU A 1 82 ? 4.837 -3.617 6.905 1.00 96.69 82 GLU A N 1
ATOM 666 C CA . GLU A 1 82 ? 4.717 -3.624 8.354 1.00 96.69 82 GLU A CA 1
ATOM 667 C C . GLU A 1 82 ? 3.402 -2.973 8.777 1.00 96.69 82 GLU A C 1
ATOM 669 O O . GLU A 1 82 ? 2.907 -2.058 8.134 1.00 96.69 82 GLU A O 1
ATOM 674 N N . ILE A 1 83 ? 2.807 -3.513 9.835 1.00 97.69 83 ILE A N 1
ATOM 675 C CA . ILE A 1 83 ? 1.680 -2.906 10.534 1.00 97.69 83 ILE A CA 1
ATOM 676 C C . ILE A 1 83 ? 2.161 -2.725 11.966 1.00 97.69 83 ILE A C 1
ATOM 678 O O . ILE A 1 83 ? 2.449 -3.714 12.642 1.00 97.69 83 ILE A O 1
ATOM 682 N N . GLU A 1 84 ? 2.270 -1.487 12.429 1.00 98.06 84 GLU A N 1
ATOM 683 C CA . GLU A 1 84 ? 2.811 -1.181 13.751 1.00 98.06 84 GLU A CA 1
ATOM 684 C C . GLU A 1 84 ? 1.827 -1.528 14.866 1.00 98.06 84 GLU A C 1
ATOM 686 O O . GLU A 1 84 ? 2.242 -1.890 15.968 1.00 98.06 84 GLU A O 1
ATOM 691 N N . LEU A 1 85 ? 0.524 -1.395 14.605 1.00 97.88 85 LEU A N 1
ATOM 692 C CA . LEU A 1 85 ? -0.525 -1.645 15.591 1.00 97.88 85 LEU A CA 1
ATOM 693 C C . LEU A 1 85 ? -1.709 -2.387 14.963 1.00 97.88 85 LEU A C 1
ATOM 695 O O . LEU A 1 85 ? -2.221 -1.997 13.917 1.00 97.88 85 LEU A O 1
ATOM 699 N N . ALA A 1 86 ? -2.193 -3.421 15.644 1.00 95.94 86 ALA A N 1
ATOM 700 C CA . ALA A 1 86 ? -3.392 -4.157 15.259 1.00 95.94 86 ALA A CA 1
ATOM 701 C C . ALA A 1 86 ? -4.246 -4.438 16.501 1.00 95.94 86 ALA A C 1
ATOM 703 O O . ALA A 1 86 ? -3.709 -4.858 17.530 1.00 95.94 86 ALA A O 1
ATOM 704 N N . PHE A 1 87 ? -5.551 -4.187 16.391 1.00 92.31 87 PHE A N 1
ATOM 705 C CA . PHE A 1 87 ? -6.547 -4.351 17.453 1.00 92.31 87 PHE A CA 1
ATOM 706 C C . PHE A 1 87 ? -7.677 -5.276 17.015 1.00 92.31 87 PHE A C 1
ATOM 708 O O . PHE A 1 87 ? -8.088 -5.178 15.834 1.00 92.31 87 PHE A O 1
#

Mean predicted aligned error: 4.55 Å

Organism: NCBI:txid1974849

Nearest PDB structures (foldseek):
  6tqo-assembly1_A  TM=4.646E-01  e=2.740E+00  Escherichia coli
  5ms0-assembly1_M  TM=4.333E-01  e=3.343E+00  Escherichia coli K-12
  6zl7-assembly1_A  TM=4.043E-01  e=3.573E+00  uncultured bacterium
  6qin-assembly1_B  TM=4.238E-01  e=6.490E+00  permafrost metagenome
  5lm7-assembly1_A  TM=3.778E-01  e=4.978E+00  Escherichia coli O157:H7

Secondary structure (DSSP, 8-state):
----SS-HHHHHHHHHHHHHHHHHHHHHHHT--S-EEEEEE-SSSEEEEEE-TTS-EEEE---SSSTHHHHHHHHS-TT----SEE-

Foldseek 3Di:
DDDDPDDPVNVVVVVVVVVVVVVVLVVVVVPPQDWDWDWFDQPVGTKIWTQHSVRATEIEDCHPDNSNVVVCCVPPDPPDDDHPYYD

pLDDT: mean 94.54, std 6.06, range [54.22, 98.38]

Radius of gyration: 19.13 Å; Cα contacts (8 Å, |Δi|>4): 103; chains: 1; bounding box: 36×29×58 Å